Protein AF-A0A8D6PRA8-F1 (afdb_monomer_lite)

Organism: NCBI:txid2546128

Structure (mmCIF, N/CA/C/O backbone):
data_AF-A0A8D6PRA8-F1
#
_entry.id   AF-A0A8D6PRA8-F1
#
loop_
_atom_site.group_PDB
_atom_site.id
_atom_site.type_symbol
_atom_site.label_atom_id
_atom_site.label_alt_id
_atom_site.label_comp_id
_atom_site.label_asym_id
_atom_site.label_entity_id
_atom_site.label_seq_id
_atom_site.pdbx_PDB_ins_code
_atom_site.Cartn_x
_atom_site.Cartn_y
_atom_site.Cartn_z
_atom_site.occupancy
_atom_site.B_iso_or_equiv
_atom_site.auth_seq_id
_atom_site.auth_comp_id
_atom_site.auth_asym_id
_atom_site.auth_atom_id
_atom_site.pdbx_PDB_model_num
ATOM 1 N N . MET A 1 1 ? 15.003 10.416 -3.826 1.00 54.59 1 MET A N 1
ATOM 2 C CA . MET A 1 1 ? 14.290 10.281 -5.114 1.00 54.59 1 MET A CA 1
ATOM 3 C C . MET A 1 1 ? 14.949 9.150 -5.876 1.00 54.59 1 MET A C 1
ATOM 5 O O . MET A 1 1 ? 16.167 9.176 -5.991 1.00 54.59 1 MET A O 1
ATOM 9 N N . ASP A 1 2 ? 14.176 8.151 -6.296 1.00 79.06 2 ASP A N 1
ATOM 10 C CA . ASP A 1 2 ? 14.677 6.959 -6.990 1.00 79.06 2 ASP A CA 1
ATOM 11 C C . ASP A 1 2 ? 15.385 7.351 -8.303 1.00 79.06 2 ASP A C 1
ATOM 13 O O . ASP A 1 2 ? 14.903 8.227 -9.030 1.00 79.06 2 ASP A O 1
ATOM 17 N N . ASN A 1 3 ? 16.529 6.728 -8.605 1.00 80.38 3 ASN A N 1
ATOM 18 C CA . ASN A 1 3 ? 17.285 6.967 -9.839 1.00 80.38 3 ASN A CA 1
ATOM 19 C C . ASN A 1 3 ? 16.416 6.715 -11.079 1.00 80.38 3 ASN A C 1
ATOM 21 O O . ASN A 1 3 ? 16.513 7.460 -12.052 1.00 80.38 3 ASN A O 1
ATOM 25 N N . VAL A 1 4 ? 15.499 5.743 -11.015 1.00 85.50 4 VAL A N 1
ATOM 26 C CA . VAL A 1 4 ? 14.560 5.452 -12.108 1.00 85.50 4 VAL A CA 1
ATOM 27 C C . VAL A 1 4 ? 13.610 6.629 -12.349 1.00 85.50 4 VAL A C 1
ATOM 29 O O . VAL A 1 4 ? 13.471 7.078 -13.482 1.00 85.50 4 VAL A O 1
ATOM 32 N N . GLU A 1 5 ? 13.015 7.207 -11.300 1.00 90.75 5 GLU A N 1
ATOM 33 C CA . GLU A 1 5 ? 12.112 8.362 -11.442 1.00 90.75 5 GLU A CA 1
ATOM 34 C C . GLU A 1 5 ? 12.830 9.584 -12.042 1.00 90.75 5 GLU A C 1
ATOM 36 O O . GLU A 1 5 ? 12.240 10.342 -12.815 1.00 90.75 5 GLU A O 1
ATOM 41 N N . ARG A 1 6 ? 14.112 9.786 -11.704 1.00 91.00 6 ARG A N 1
ATOM 42 C CA . ARG A 1 6 ? 14.928 10.872 -12.276 1.00 91.00 6 ARG A CA 1
ATOM 43 C C . ARG A 1 6 ? 15.180 10.649 -13.766 1.00 91.00 6 ARG A C 1
ATOM 45 O O . ARG A 1 6 ? 14.956 11.571 -14.550 1.00 91.00 6 ARG A O 1
ATOM 52 N N . ILE A 1 7 ? 15.570 9.433 -14.154 1.00 93.38 7 ILE A N 1
ATOM 53 C CA . ILE A 1 7 ? 15.790 9.059 -15.559 1.00 93.38 7 ILE A CA 1
ATOM 54 C C . ILE A 1 7 ? 14.506 9.238 -16.373 1.00 93.38 7 ILE A C 1
ATOM 56 O O . ILE A 1 7 ? 14.536 9.883 -17.418 1.00 93.38 7 ILE A O 1
ATOM 60 N N . VAL A 1 8 ? 13.365 8.755 -15.872 1.00 93.81 8 VAL A N 1
ATOM 61 C CA . VAL A 1 8 ? 12.068 8.896 -16.552 1.00 93.81 8 VAL A CA 1
ATOM 62 C C . VAL A 1 8 ? 11.735 10.363 -16.815 1.00 93.81 8 VAL A C 1
ATOM 64 O O . VAL A 1 8 ? 11.366 10.718 -17.932 1.00 93.81 8 VAL A O 1
ATOM 67 N N . LYS A 1 9 ? 11.917 11.249 -15.827 1.00 92.19 9 LYS A N 1
ATOM 68 C CA . LYS A 1 9 ? 11.669 12.688 -16.021 1.00 92.19 9 LYS A CA 1
ATOM 69 C C . LYS A 1 9 ? 12.563 13.294 -17.101 1.00 92.19 9 LYS A C 1
ATOM 71 O O . LYS A 1 9 ? 12.081 14.120 -17.871 1.00 92.19 9 LYS A O 1
ATOM 76 N N . LEU A 1 10 ? 13.834 12.901 -17.162 1.00 92.75 10 LEU A N 1
ATOM 77 C CA . LEU A 1 10 ? 14.764 13.384 -18.184 1.00 92.75 10 LEU A CA 1
ATOM 78 C C . LEU A 1 10 ? 14.407 12.847 -19.577 1.00 92.75 10 LEU A C 1
ATOM 80 O O . LEU A 1 10 ? 14.357 13.628 -20.523 1.00 92.75 10 LEU A O 1
ATOM 84 N N . LEU A 1 11 ? 14.054 11.566 -19.697 1.00 92.62 11 LEU A N 1
ATOM 85 C CA . LEU A 1 11 ? 13.590 10.967 -20.955 1.00 92.62 11 LEU A CA 1
ATOM 86 C C . LEU A 1 11 ? 12.312 11.619 -21.481 1.00 92.62 11 LEU A C 1
ATOM 88 O O . LEU A 1 11 ? 12.194 11.914 -22.666 1.00 92.62 11 LEU A O 1
ATOM 92 N N . LEU A 1 12 ? 11.365 11.930 -20.596 1.00 92.00 12 LEU A N 1
ATOM 93 C CA . LEU A 1 12 ? 10.150 12.653 -20.971 1.00 92.00 12 LEU A CA 1
ATOM 94 C C . LEU A 1 12 ? 10.425 14.103 -21.409 1.00 92.00 12 LEU A C 1
ATOM 96 O O . LEU A 1 12 ? 9.573 14.716 -22.058 1.00 92.00 12 LEU A O 1
ATOM 100 N N . MET A 1 13 ? 11.593 14.665 -21.094 1.00 88.62 13 MET A N 1
ATOM 101 C CA . MET A 1 13 ? 12.044 15.958 -21.619 1.00 88.62 13 MET A CA 1
ATOM 102 C C . MET A 1 13 ? 12.810 15.817 -22.937 1.00 88.62 13 MET A C 1
ATOM 104 O O . MET A 1 13 ? 12.840 16.776 -23.710 1.00 88.62 13 MET A O 1
ATOM 108 N N . ASP A 1 14 ? 13.371 14.643 -23.230 1.00 86.38 14 ASP A N 1
ATOM 109 C CA . ASP A 1 14 ? 14.067 14.402 -24.487 1.00 86.38 14 ASP A CA 1
ATOM 110 C C . ASP A 1 14 ? 13.084 14.424 -25.668 1.00 86.38 14 ASP A C 1
ATOM 112 O O . ASP A 1 14 ? 11.958 13.915 -25.599 1.00 86.38 14 ASP A O 1
ATOM 116 N N . LYS A 1 15 ? 13.484 15.104 -26.743 1.00 81.19 15 LYS A N 1
ATOM 117 C CA . LYS A 1 15 ? 12.696 15.223 -27.977 1.00 81.19 15 LYS A CA 1
ATOM 118 C C . LYS A 1 15 ? 12.890 14.004 -28.871 1.00 81.19 15 LYS A C 1
ATOM 120 O O . LYS A 1 15 ? 11.964 13.644 -29.584 1.00 81.19 15 LYS A O 1
ATOM 125 N N . ASP A 1 16 ? 14.055 13.369 -28.772 1.00 84.69 16 ASP A N 1
ATOM 126 C CA . ASP A 1 16 ? 14.486 12.274 -29.643 1.00 84.69 16 ASP A CA 1
ATOM 127 C C . ASP A 1 16 ? 14.141 10.893 -29.059 1.00 84.69 16 ASP A C 1
ATOM 129 O O . ASP A 1 16 ? 14.676 9.874 -29.498 1.00 84.69 16 ASP A O 1
ATOM 133 N N . PHE A 1 17 ? 13.288 10.866 -28.030 1.00 90.81 17 PHE A N 1
ATOM 134 C CA . PHE A 1 17 ? 12.837 9.654 -27.363 1.00 90.81 17 PHE A CA 1
ATOM 135 C C . PHE A 1 17 ? 11.511 9.171 -27.962 1.00 90.81 17 PHE A C 1
ATOM 137 O O . PHE A 1 17 ? 10.491 9.858 -27.871 1.00 90.81 17 PHE A O 1
ATOM 144 N N . ASN A 1 18 ? 11.530 7.978 -28.559 1.00 88.25 18 ASN A N 1
ATOM 145 C CA . ASN A 1 18 ? 10.413 7.457 -29.350 1.00 88.25 18 ASN A CA 1
ATOM 146 C C . ASN A 1 18 ? 9.261 6.907 -28.489 1.00 88.25 18 ASN A C 1
ATOM 148 O O . ASN A 1 18 ? 8.099 7.150 -28.801 1.00 88.25 18 ASN A O 1
ATOM 152 N N . ASP A 1 19 ? 9.552 6.248 -27.363 1.00 92.25 19 ASP A N 1
ATOM 153 C CA . ASP A 1 19 ? 8.537 5.607 -26.501 1.00 92.25 19 ASP A CA 1
ATOM 154 C C . ASP A 1 19 ? 7.910 6.574 -25.476 1.00 92.25 19 ASP A C 1
ATOM 156 O O . ASP A 1 19 ? 7.468 6.193 -24.387 1.00 92.25 19 ASP A O 1
ATOM 160 N N . LYS A 1 20 ? 7.872 7.866 -25.812 1.00 92.75 20 LYS A N 1
ATOM 161 C CA . LYS A 1 20 ? 7.522 8.958 -24.897 1.00 92.75 20 LYS A CA 1
ATOM 162 C C . LYS A 1 20 ? 6.098 8.891 -24.362 1.00 92.75 20 LYS A C 1
ATOM 164 O O . LYS A 1 20 ? 5.885 9.174 -23.184 1.00 92.75 20 LYS A O 1
ATOM 169 N N . GLU A 1 21 ? 5.130 8.547 -25.207 1.00 93.12 21 GLU A N 1
ATOM 170 C CA . GLU A 1 21 ? 3.725 8.423 -24.796 1.00 93.12 21 GLU A CA 1
ATOM 171 C C . GLU A 1 21 ? 3.535 7.236 -23.855 1.00 93.12 21 GLU A C 1
ATOM 173 O O . GLU A 1 21 ? 3.048 7.411 -22.740 1.00 93.12 21 GLU A O 1
ATOM 178 N N . LYS A 1 22 ? 4.049 6.063 -24.241 1.00 95.88 22 LYS A N 1
ATOM 179 C CA . LYS A 1 22 ? 3.999 4.857 -23.413 1.00 95.88 22 LYS A CA 1
ATOM 180 C C . LYS A 1 22 ? 4.661 5.073 -22.050 1.00 95.88 22 LYS A C 1
ATOM 182 O O . LYS A 1 22 ? 4.074 4.750 -21.021 1.00 95.88 22 LYS A O 1
ATOM 187 N N . LEU A 1 23 ? 5.862 5.657 -22.026 1.00 96.25 23 LEU A N 1
ATOM 188 C CA . LEU A 1 23 ? 6.566 5.948 -20.777 1.00 96.25 23 LEU A CA 1
ATOM 189 C C . LEU A 1 23 ? 5.797 6.951 -19.909 1.00 96.25 23 LEU A C 1
ATOM 191 O O . LEU A 1 23 ? 5.782 6.825 -18.686 1.00 96.25 23 LEU A O 1
ATOM 195 N N . ARG A 1 24 ? 5.156 7.950 -20.526 1.00 95.88 24 ARG A N 1
ATOM 196 C CA . ARG A 1 24 ? 4.350 8.945 -19.811 1.00 95.88 24 ARG A CA 1
ATOM 197 C C . ARG A 1 24 ? 3.149 8.299 -19.134 1.00 95.88 24 ARG A C 1
ATOM 199 O O . ARG A 1 24 ? 2.879 8.634 -17.983 1.00 95.88 24 ARG A O 1
ATOM 206 N N . ASP A 1 25 ? 2.437 7.423 -19.830 1.00 97.25 25 ASP A N 1
ATOM 207 C CA . ASP A 1 25 ? 1.240 6.783 -19.288 1.00 97.25 25 ASP A CA 1
ATOM 208 C C . ASP A 1 25 ? 1.594 5.809 -18.163 1.00 97.25 25 ASP A C 1
ATOM 210 O O . ASP A 1 25 ? 1.024 5.915 -17.076 1.00 97.25 25 ASP A O 1
ATOM 214 N N . LEU A 1 26 ? 2.636 4.991 -18.347 1.00 97.81 26 LEU A N 1
ATOM 215 C CA . LEU A 1 26 ? 3.173 4.139 -17.281 1.00 97.81 26 LEU A CA 1
ATOM 216 C C . LEU A 1 26 ? 3.634 4.953 -16.067 1.00 97.81 26 LEU A C 1
ATOM 218 O O . LEU A 1 26 ? 3.360 4.584 -14.930 1.00 97.81 26 LEU A O 1
ATOM 222 N N . TYR A 1 27 ? 4.314 6.084 -16.281 1.00 96.25 27 TYR A N 1
ATOM 223 C CA . TYR A 1 27 ? 4.779 6.918 -15.173 1.00 96.25 27 TYR A CA 1
ATOM 224 C C . TYR A 1 27 ? 3.626 7.589 -14.418 1.00 96.25 27 TYR A C 1
ATOM 226 O O . TYR A 1 27 ? 3.669 7.679 -13.192 1.00 96.25 27 TYR A O 1
ATOM 234 N N . LYS A 1 28 ? 2.575 8.032 -15.118 1.00 96.75 28 LYS A N 1
ATOM 235 C CA . LYS A 1 28 ? 1.357 8.539 -14.468 1.00 96.75 28 LYS A CA 1
ATOM 236 C C . LYS A 1 28 ? 0.694 7.460 -13.622 1.00 96.75 28 LYS A C 1
ATOM 238 O O . LYS A 1 28 ? 0.295 7.745 -12.497 1.00 96.75 28 LYS A O 1
ATOM 243 N N . GLU A 1 29 ? 0.583 6.246 -14.154 1.00 97.69 29 GLU A N 1
ATOM 244 C CA . GLU A 1 29 ? -0.008 5.126 -13.427 1.00 97.69 29 GLU A CA 1
ATOM 245 C C . GLU A 1 29 ? 0.832 4.745 -12.205 1.00 97.69 29 GLU A C 1
ATOM 247 O O . GLU A 1 29 ? 0.285 4.590 -11.119 1.00 97.69 29 GLU A O 1
ATOM 252 N N . TYR A 1 30 ? 2.160 4.715 -12.346 1.00 96.88 30 TYR A N 1
ATOM 253 C CA . TYR A 1 30 ? 3.093 4.498 -11.241 1.00 96.88 30 TYR A CA 1
ATOM 254 C C . TYR A 1 30 ? 2.890 5.508 -10.103 1.00 96.88 30 TYR A C 1
ATOM 256 O O . TYR A 1 30 ? 2.779 5.111 -8.946 1.00 96.88 30 TYR A O 1
ATOM 264 N N . ILE A 1 31 ? 2.823 6.809 -10.419 1.00 95.69 31 ILE A N 1
ATOM 265 C CA . ILE A 1 31 ? 2.607 7.850 -9.403 1.00 95.69 31 ILE A CA 1
ATOM 266 C C . ILE A 1 31 ? 1.234 7.689 -8.753 1.00 95.69 31 ILE A C 1
ATOM 268 O O . ILE A 1 31 ? 1.154 7.668 -7.531 1.00 95.69 31 ILE A O 1
ATOM 272 N N . LYS A 1 32 ? 0.178 7.485 -9.549 1.00 97.69 32 LYS A N 1
ATOM 273 C CA . LYS A 1 32 ? -1.176 7.279 -9.024 1.00 97.69 32 LYS A CA 1
ATOM 274 C C . LYS A 1 32 ? -1.232 6.101 -8.047 1.00 97.69 32 LYS A C 1
ATOM 276 O O . LYS A 1 32 ? -1.754 6.254 -6.952 1.00 97.69 32 LYS A O 1
ATOM 281 N N . THR A 1 33 ? -0.691 4.944 -8.430 1.00 97.44 33 THR A N 1
ATOM 282 C CA . THR A 1 33 ? -0.698 3.745 -7.580 1.00 97.44 33 THR A CA 1
ATOM 283 C C . THR A 1 33 ? 0.134 3.944 -6.313 1.00 97.44 33 THR A C 1
ATOM 285 O O . THR A 1 33 ? -0.274 3.505 -5.245 1.00 97.44 33 THR A O 1
ATOM 288 N N . LYS A 1 34 ? 1.269 4.647 -6.394 1.00 96.75 34 LYS A N 1
ATOM 289 C CA . LYS A 1 34 ? 2.086 4.985 -5.220 1.00 96.75 34 LYS A CA 1
ATOM 290 C C . LYS A 1 34 ? 1.351 5.910 -4.244 1.00 96.75 34 LYS A C 1
ATOM 292 O O . LYS A 1 34 ? 1.428 5.697 -3.037 1.00 96.75 34 LYS A O 1
ATOM 297 N N . ASP A 1 35 ? 0.651 6.917 -4.763 1.00 97.38 35 ASP A N 1
ATOM 298 C CA . ASP A 1 35 ? -0.134 7.849 -3.949 1.00 97.38 35 ASP A CA 1
ATOM 299 C C . ASP A 1 35 ? -1.308 7.129 -3.262 1.00 97.38 35 ASP A C 1
ATOM 301 O O . ASP A 1 35 ? -1.591 7.381 -2.094 1.00 97.38 35 ASP A O 1
ATOM 305 N N . GLU A 1 36 ? -1.953 6.195 -3.964 1.00 98.12 36 GLU A N 1
ATOM 306 C CA . GLU A 1 36 ? -3.043 5.366 -3.438 1.00 98.12 36 GLU A CA 1
ATOM 307 C C . GLU A 1 36 ? -2.574 4.438 -2.307 1.00 98.12 36 GLU A C 1
ATOM 309 O O . GLU A 1 36 ? -3.197 4.414 -1.248 1.00 98.12 36 GLU A O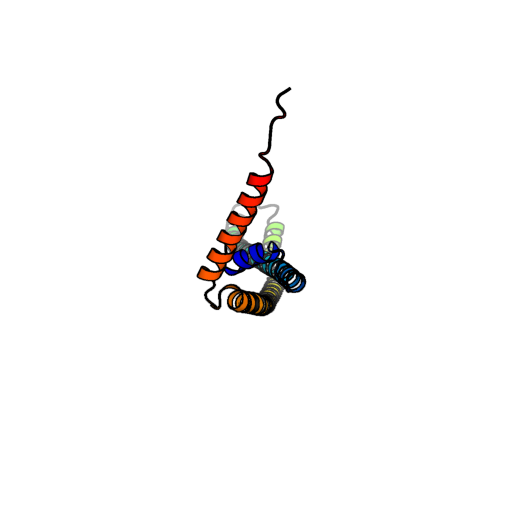 1
ATOM 314 N N . ILE A 1 37 ? -1.427 3.766 -2.471 1.00 98.25 37 ILE A N 1
ATOM 315 C CA . ILE A 1 37 ? -0.801 2.973 -1.398 1.00 98.25 37 ILE A CA 1
ATOM 316 C C . ILE A 1 37 ? -0.532 3.850 -0.173 1.00 98.25 37 ILE A C 1
ATOM 318 O O . ILE A 1 37 ? -0.951 3.506 0.927 1.00 98.25 37 ILE A O 1
ATOM 322 N N . SER A 1 38 ? 0.109 5.008 -0.363 1.00 97.81 38 SER A N 1
ATOM 323 C CA . SER A 1 38 ? 0.432 5.908 0.750 1.00 97.81 38 SER A CA 1
ATOM 324 C C . SER A 1 38 ? -0.821 6.405 1.474 1.00 97.81 38 SER A C 1
ATOM 326 O O . SER A 1 38 ? -0.815 6.546 2.695 1.00 97.81 38 SER A O 1
ATOM 328 N N . TYR A 1 39 ? -1.906 6.664 0.742 1.00 98.12 39 TYR A N 1
ATOM 329 C CA . TYR A 1 39 ? -3.184 7.038 1.337 1.00 98.12 39 TYR A CA 1
ATOM 330 C C . TYR A 1 39 ? -3.754 5.922 2.226 1.00 98.12 39 TYR A C 1
ATOM 332 O O . TYR A 1 39 ? -4.165 6.197 3.353 1.00 98.12 39 TYR A O 1
ATOM 340 N N . LEU A 1 40 ? -3.738 4.673 1.752 1.00 98.06 40 LEU A N 1
ATOM 341 C CA . LEU A 1 40 ? -4.215 3.518 2.517 1.00 98.06 40 LEU A CA 1
ATOM 342 C C . LEU A 1 40 ? -3.330 3.214 3.738 1.00 98.06 40 LEU A C 1
ATOM 344 O O . LEU A 1 40 ? -3.854 2.896 4.803 1.00 98.06 40 LEU A O 1
ATOM 348 N N . GLU A 1 41 ? -2.009 3.365 3.622 1.00 97.75 41 GLU A N 1
ATOM 349 C CA . GLU A 1 41 ? -1.075 3.225 4.750 1.00 97.75 41 GLU A CA 1
ATOM 350 C C . GLU A 1 41 ? -1.363 4.248 5.859 1.00 97.75 41 GLU A C 1
ATOM 352 O O . GLU A 1 41 ? -1.403 3.882 7.032 1.00 97.75 41 GLU A O 1
ATOM 357 N N . ASN A 1 42 ? -1.648 5.505 5.497 1.00 97.69 42 ASN A N 1
ATOM 358 C CA . ASN A 1 42 ? -2.037 6.528 6.474 1.00 97.69 42 ASN A CA 1
ATOM 359 C C . ASN A 1 42 ? -3.351 6.164 7.183 1.00 97.69 42 ASN A C 1
ATOM 361 O O . ASN A 1 42 ? -3.477 6.349 8.390 1.00 97.69 42 ASN A O 1
ATOM 365 N N . ILE A 1 43 ? -4.326 5.609 6.452 1.00 96.31 43 ILE A N 1
ATOM 366 C CA . ILE A 1 43 ? -5.567 5.119 7.065 1.00 96.31 43 ILE A CA 1
ATOM 367 C C . ILE A 1 43 ? -5.254 4.009 8.075 1.00 96.31 43 ILE A C 1
ATOM 369 O O . ILE A 1 43 ? -5.803 4.018 9.172 1.00 96.31 43 ILE A O 1
ATOM 373 N N . LEU A 1 44 ? -4.366 3.064 7.751 1.00 96.38 44 LEU A N 1
ATOM 374 C CA . LEU A 1 44 ? -3.986 2.007 8.692 1.00 96.38 44 LEU A CA 1
ATOM 375 C C . LEU A 1 44 ? -3.344 2.559 9.976 1.00 96.38 44 LEU A C 1
ATOM 377 O O . LEU A 1 44 ? -3.644 2.053 11.057 1.00 96.38 44 LEU A O 1
ATOM 381 N N . GLU A 1 45 ? -2.529 3.611 9.884 1.00 95.38 45 GLU A N 1
ATOM 382 C CA . GLU A 1 45 ? -1.966 4.296 11.059 1.00 95.38 45 GLU A CA 1
ATOM 383 C C . GLU A 1 45 ? -3.068 4.916 11.945 1.00 95.38 45 GLU A C 1
ATOM 385 O O . GLU A 1 45 ? -3.054 4.778 13.177 1.00 95.38 45 GLU A O 1
ATOM 390 N N . ASP A 1 46 ? -4.085 5.524 11.325 1.00 94.38 46 ASP A N 1
ATOM 391 C CA . ASP A 1 46 ? -5.263 6.034 12.034 1.00 94.38 46 ASP A CA 1
ATOM 392 C C . ASP A 1 46 ? -6.047 4.897 12.722 1.00 94.38 46 ASP A C 1
ATOM 394 O O . ASP A 1 46 ? -6.497 5.051 13.864 1.00 94.38 46 ASP A O 1
ATOM 398 N N . PHE A 1 47 ? -6.174 3.731 12.075 1.00 93.75 47 PHE A N 1
ATOM 399 C CA . PHE A 1 47 ? -6.798 2.537 12.662 1.00 93.75 47 PHE A CA 1
ATOM 400 C C . PHE A 1 47 ? -6.041 2.034 13.898 1.00 93.75 47 PHE A C 1
ATOM 402 O O . PHE A 1 47 ? -6.668 1.707 14.906 1.00 93.75 47 PHE A O 1
ATOM 409 N N . GLU A 1 48 ? -4.708 1.995 13.861 1.00 90.75 48 GLU A N 1
ATOM 410 C CA . GLU A 1 48 ? -3.888 1.575 15.008 1.00 90.75 48 GLU A CA 1
ATOM 411 C C . GLU A 1 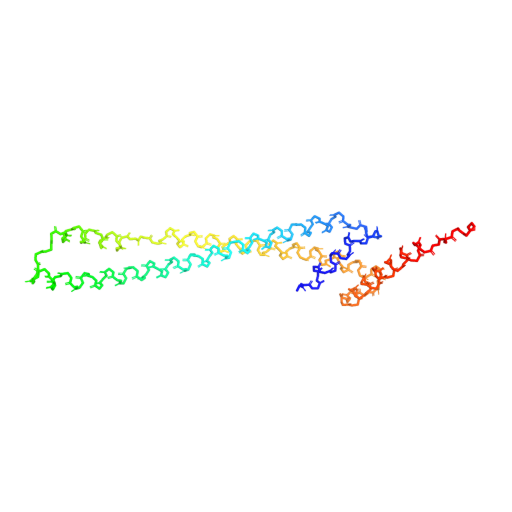48 ? -4.033 2.531 16.196 1.00 90.75 48 GLU A C 1
ATOM 413 O O . GLU A 1 48 ? -4.147 2.112 17.358 1.00 90.75 48 GLU A O 1
ATOM 418 N N . THR A 1 49 ? -4.102 3.830 15.903 1.00 94.50 49 THR A N 1
ATOM 419 C CA . THR A 1 49 ? -4.378 4.857 16.908 1.00 94.50 49 THR A CA 1
ATOM 420 C C . THR A 1 49 ? -5.772 4.676 17.511 1.00 94.50 49 THR A C 1
ATOM 422 O O . THR A 1 49 ? -5.943 4.752 18.734 1.00 94.50 49 THR A O 1
ATOM 425 N N . LEU A 1 50 ? -6.780 4.403 16.679 1.00 92.88 50 LEU A N 1
ATOM 426 C CA . LEU A 1 50 ? -8.148 4.155 17.127 1.00 92.88 50 LEU A CA 1
ATOM 427 C C . LEU A 1 50 ? -8.244 2.908 18.017 1.00 92.88 50 LEU A C 1
ATOM 429 O O . LEU A 1 50 ? -8.831 2.992 19.096 1.00 92.88 50 LEU A O 1
ATOM 433 N N . ASP A 1 51 ? -7.642 1.787 17.615 1.00 90.81 51 ASP A N 1
ATOM 434 C CA . ASP A 1 51 ? -7.646 0.545 18.399 1.00 90.81 51 ASP A CA 1
ATOM 435 C C . ASP A 1 51 ? -6.994 0.749 19.776 1.00 90.81 51 ASP A C 1
ATOM 437 O O . ASP A 1 51 ? -7.564 0.406 20.818 1.00 90.81 51 ASP A O 1
ATOM 441 N N . THR A 1 52 ? -5.846 1.430 19.804 1.00 92.44 52 THR A N 1
ATOM 442 C CA . THR A 1 52 ? -5.162 1.804 21.049 1.00 92.44 52 THR A CA 1
ATOM 443 C C . THR A 1 52 ? -6.077 2.619 21.968 1.00 92.44 52 THR A C 1
ATOM 445 O O . THR A 1 52 ? -6.182 2.343 23.168 1.00 92.44 52 THR A O 1
ATOM 448 N N . ASN A 1 53 ? -6.786 3.603 21.414 1.00 94.69 53 ASN A N 1
ATOM 449 C CA . ASN A 1 53 ? -7.699 4.447 22.178 1.00 94.69 53 ASN A CA 1
ATOM 450 C C . ASN A 1 53 ? -8.913 3.671 22.704 1.00 94.69 53 ASN A C 1
ATOM 452 O O . ASN A 1 53 ? -9.277 3.842 23.868 1.00 94.69 53 ASN A O 1
ATOM 456 N N . ILE A 1 54 ? -9.507 2.780 21.906 1.00 93.06 54 ILE A N 1
ATOM 457 C CA . ILE A 1 54 ? -10.613 1.917 22.347 1.00 93.06 54 ILE A CA 1
ATOM 458 C C . ILE A 1 54 ? -10.162 1.032 23.514 1.00 93.06 54 ILE A C 1
ATOM 460 O O . ILE A 1 54 ? -10.855 0.944 24.533 1.00 93.06 54 ILE A O 1
ATOM 464 N N . ASN A 1 55 ? -8.973 0.435 23.416 1.00 90.88 55 ASN A N 1
ATOM 465 C CA . ASN A 1 55 ? -8.402 -0.389 24.479 1.00 90.88 55 ASN A CA 1
ATOM 466 C C . ASN A 1 55 ? -8.166 0.411 25.770 1.00 90.88 55 ASN A C 1
ATOM 468 O O . ASN A 1 55 ? -8.478 -0.062 26.869 1.00 90.88 55 ASN A O 1
ATOM 472 N N . HIS A 1 56 ? -7.685 1.652 25.661 1.00 94.12 56 HIS A N 1
ATOM 473 C CA . HIS A 1 56 ? -7.569 2.551 26.810 1.00 94.12 56 HIS A CA 1
ATOM 474 C C . HIS A 1 56 ? -8.926 2.888 27.435 1.00 94.12 56 HIS A C 1
ATOM 476 O O . HIS A 1 56 ? -9.061 2.808 28.657 1.00 94.12 56 HIS A O 1
ATOM 482 N N . ILE A 1 57 ? -9.943 3.208 26.630 1.00 94.31 57 ILE A N 1
ATOM 483 C CA . ILE A 1 57 ? -11.297 3.511 27.119 1.00 94.31 57 ILE A CA 1
ATOM 484 C C . ILE A 1 57 ? -11.874 2.304 27.871 1.00 94.31 57 ILE A C 1
ATOM 486 O O . ILE A 1 57 ? -12.355 2.468 28.995 1.00 94.31 57 ILE A O 1
ATOM 490 N N . LYS A 1 58 ? -11.750 1.086 27.327 1.00 92.69 58 LYS A N 1
ATOM 491 C CA . LYS A 1 58 ? -12.173 -0.147 28.014 1.00 92.69 58 LYS A CA 1
ATOM 492 C C . LYS A 1 58 ? -11.451 -0.335 29.349 1.00 92.69 58 LYS A C 1
ATOM 494 O O . LYS A 1 58 ? -12.084 -0.581 30.374 1.00 92.69 58 LYS A O 1
ATOM 499 N N . ARG A 1 59 ? -10.132 -0.130 29.384 1.00 93.00 59 ARG A N 1
ATOM 500 C CA . ARG A 1 59 ? -9.351 -0.210 30.629 1.00 93.00 59 ARG A CA 1
ATOM 501 C C . ARG A 1 59 ? -9.790 0.827 31.665 1.00 93.00 59 ARG A C 1
ATOM 503 O O . ARG A 1 59 ? -9.873 0.509 32.851 1.00 93.00 59 ARG A O 1
ATOM 510 N N . TYR A 1 60 ? -10.055 2.065 31.251 1.00 92.56 60 TYR A N 1
ATOM 511 C CA . TYR A 1 60 ? -10.542 3.100 32.162 1.00 92.56 60 TYR A CA 1
ATOM 512 C C . TYR A 1 60 ? -11.959 2.805 32.657 1.00 92.56 60 TYR A C 1
ATOM 514 O O . TYR A 1 60 ? -12.230 3.030 33.838 1.00 92.56 60 TYR A O 1
ATOM 522 N N . SER A 1 61 ? -12.822 2.236 31.809 1.00 93.69 61 SER A N 1
ATOM 523 C CA . SER A 1 61 ? -14.154 1.765 32.203 1.00 93.69 61 SER A CA 1
ATOM 524 C C . SER A 1 61 ? -14.068 0.774 33.368 1.00 93.69 61 SER A C 1
ATOM 526 O O . SER A 1 61 ? -14.703 0.980 34.403 1.00 93.69 61 SER A O 1
ATOM 528 N N . GLU A 1 62 ? -13.186 -0.224 33.274 1.00 91.06 62 GLU A N 1
ATOM 529 C CA . GLU A 1 62 ? -12.952 -1.196 34.352 1.00 91.06 62 GLU A CA 1
ATOM 530 C C . GLU A 1 62 ? -12.504 -0.542 35.667 1.00 91.06 62 GLU A C 1
ATOM 532 O O . GLU A 1 62 ? -12.995 -0.871 36.754 1.00 91.06 62 GLU A O 1
ATOM 537 N N . ILE A 1 63 ? -11.609 0.448 35.591 1.00 92.19 63 ILE A N 1
ATOM 538 C CA . ILE A 1 63 ? -11.162 1.191 36.775 1.00 92.19 63 ILE A CA 1
ATOM 539 C C . ILE A 1 63 ? -12.344 1.928 37.416 1.00 92.19 63 ILE A C 1
ATOM 541 O O . ILE A 1 63 ? -12.531 1.825 38.631 1.00 92.19 63 ILE A O 1
ATOM 545 N N . VAL A 1 64 ? -13.170 2.624 36.629 1.00 88.56 64 VAL A N 1
ATOM 546 C CA . VAL A 1 64 ? -14.349 3.345 37.138 1.00 88.56 64 VAL A CA 1
ATOM 547 C C . VAL A 1 64 ? -15.349 2.379 37.776 1.00 88.56 64 VAL A C 1
ATOM 549 O O . VAL A 1 64 ? -15.812 2.641 38.890 1.00 88.56 64 VAL A O 1
ATOM 552 N N . LYS A 1 65 ? -15.621 1.225 37.152 1.00 88.88 65 LYS A N 1
ATOM 553 C CA . LYS A 1 65 ? -16.471 0.177 37.744 1.00 88.88 65 LYS A CA 1
ATOM 554 C C . LYS A 1 65 ? -15.955 -0.301 39.093 1.00 88.88 65 LYS A C 1
ATOM 556 O O . LYS A 1 65 ? -16.748 -0.507 40.005 1.00 88.88 65 LYS A O 1
ATOM 561 N N . SER A 1 66 ? -14.639 -0.430 39.263 1.00 89.50 66 SER A N 1
ATOM 562 C CA . SER A 1 66 ? -14.050 -0.843 40.544 1.00 89.50 66 SER A CA 1
ATOM 563 C C . SER A 1 66 ? -14.204 0.209 41.660 1.00 89.50 66 SER A C 1
ATOM 565 O O . SER A 1 66 ? -14.189 -0.124 42.852 1.00 89.50 66 SER A O 1
ATOM 567 N N . LEU A 1 67 ? -14.349 1.486 41.289 1.00 87.94 67 LEU A N 1
ATOM 568 C CA . LEU A 1 67 ? -14.472 2.617 42.211 1.00 87.94 67 LEU A CA 1
ATOM 569 C C . LEU A 1 67 ? -15.929 2.935 42.560 1.00 87.94 67 LEU A C 1
ATOM 571 O O . LEU A 1 67 ? -16.206 3.307 43.702 1.00 87.94 67 LEU A O 1
ATOM 575 N N . LEU A 1 68 ? -16.858 2.755 41.620 1.00 85.06 68 LEU A N 1
ATOM 576 C CA . LEU A 1 68 ? -18.284 3.062 41.785 1.00 85.06 68 LEU A CA 1
ATOM 577 C C . LEU A 1 68 ? -18.904 2.468 43.067 1.00 85.06 68 LEU A C 1
ATOM 579 O O . LEU A 1 68 ? -19.491 3.238 43.828 1.00 85.06 68 LEU A O 1
ATOM 583 N N . PRO A 1 69 ? -18.725 1.170 43.397 1.00 82.69 69 PRO A N 1
ATOM 584 C CA . PRO A 1 69 ? -19.263 0.578 44.626 1.00 82.69 69 PRO A CA 1
ATOM 585 C C . PRO A 1 69 ? -18.630 1.120 45.909 1.00 82.69 69 PRO A C 1
ATOM 587 O O . PRO A 1 69 ? -19.210 1.010 46.988 1.00 82.69 69 PRO A O 1
ATOM 590 N N . LYS A 1 70 ? -17.400 1.645 45.829 1.00 85.31 70 LYS A N 1
ATOM 591 C CA . LYS A 1 70 ? -16.742 2.286 46.974 1.00 85.31 70 LYS A CA 1
ATOM 592 C C . LYS A 1 70 ? -17.349 3.662 47.194 1.00 85.31 70 LYS A C 1
ATOM 594 O O . LYS A 1 70 ? -17.685 3.988 48.322 1.00 85.31 70 LYS A O 1
ATOM 599 N N . LEU A 1 71 ? -17.538 4.431 46.124 1.00 79.50 71 LEU A N 1
ATOM 600 C CA . LEU A 1 71 ? -18.125 5.767 46.186 1.00 79.50 71 LEU A CA 1
ATOM 601 C C . LEU A 1 71 ? -19.592 5.728 46.623 1.00 79.50 71 LEU A C 1
ATOM 603 O O . LEU A 1 71 ? -19.964 6.475 47.520 1.00 79.50 71 LEU A O 1
ATOM 607 N N . SER A 1 72 ? -20.393 4.794 46.104 1.00 75.12 72 SER A N 1
ATOM 608 C CA . SER A 1 72 ? -21.817 4.671 46.454 1.00 75.12 72 SER A CA 1
ATOM 609 C C . SER A 1 72 ? -22.075 4.391 47.941 1.00 75.12 72 SER A C 1
ATOM 611 O O . SER A 1 72 ? -23.173 4.641 48.431 1.00 75.12 72 SER A O 1
ATOM 613 N N . LYS A 1 73 ? -21.079 3.877 48.677 1.00 77.12 73 LYS A N 1
ATOM 614 C CA . LYS A 1 73 ? -21.156 3.681 50.136 1.00 77.12 73 LYS A CA 1
ATOM 615 C C . LYS A 1 73 ? -21.013 4.980 50.929 1.00 77.12 73 LYS A C 1
ATOM 617 O O . LYS A 1 73 ? -21.462 5.029 52.069 1.00 77.12 73 LYS A O 1
ATOM 622 N N . PHE A 1 74 ? -20.370 5.997 50.357 1.00 71.81 74 PHE A N 1
ATOM 623 C CA . PHE A 1 74 ? -20.036 7.248 51.044 1.00 71.81 74 PHE A CA 1
ATOM 624 C C . PHE A 1 74 ? -20.739 8.471 50.446 1.00 71.81 74 PHE A C 1
ATOM 626 O O . PHE A 1 74 ? -20.800 9.511 51.097 1.00 71.81 74 PHE A O 1
ATOM 633 N N . THR A 1 75 ? -21.282 8.364 49.231 1.00 66.75 75 THR A N 1
ATOM 634 C CA . THR A 1 75 ? -21.973 9.451 48.536 1.00 66.75 75 THR A CA 1
ATOM 635 C C . THR A 1 75 ? -23.218 8.940 47.812 1.00 66.75 75 THR A C 1
ATOM 637 O O . THR A 1 75 ? -23.201 7.900 47.155 1.00 66.75 75 THR A O 1
ATOM 640 N N . ASN A 1 76 ? -24.320 9.689 47.910 1.00 75.12 76 ASN A N 1
ATOM 641 C CA . ASN A 1 76 ? -25.496 9.446 47.080 1.00 75.12 76 ASN A CA 1
ATOM 642 C C . ASN A 1 76 ? -25.249 10.095 45.713 1.00 75.12 76 ASN A C 1
ATOM 644 O O . ASN A 1 76 ? -25.308 11.319 45.604 1.00 75.12 76 ASN A O 1
ATOM 648 N N . ILE A 1 77 ? -24.897 9.299 44.701 1.00 73.50 77 ILE A N 1
ATOM 649 C CA . ILE A 1 77 ? -24.586 9.787 43.351 1.00 73.50 77 ILE A CA 1
ATOM 650 C C . ILE A 1 77 ? -25.893 9.829 42.541 1.00 73.50 77 ILE A C 1
ATOM 652 O O . ILE A 1 77 ? -26.388 8.766 42.162 1.00 73.50 77 ILE A O 1
ATOM 656 N N . PRO A 1 78 ? -26.447 11.015 42.217 1.00 75.50 78 PRO A N 1
ATOM 657 C CA . PRO A 1 78 ? -27.759 11.127 41.565 1.00 75.50 78 PRO A CA 1
ATOM 658 C C . PRO A 1 78 ? -27.819 10.503 40.163 1.00 75.50 78 PRO A C 1
ATOM 660 O O . PRO A 1 78 ? -28.897 10.180 39.683 1.00 75.50 78 PRO A O 1
ATOM 663 N N . ILE A 1 79 ? -26.660 10.316 39.527 1.00 82.81 79 ILE A N 1
ATOM 664 C CA . ILE A 1 79 ? -26.498 9.805 38.156 1.00 82.81 79 ILE A CA 1
ATOM 665 C C . ILE A 1 79 ? -25.870 8.401 38.106 1.00 82.81 79 ILE A C 1
ATOM 667 O O . ILE A 1 79 ? -25.351 7.987 37.075 1.00 82.81 79 ILE A O 1
ATOM 671 N N . PHE A 1 80 ? -25.869 7.655 39.218 1.00 81.31 80 PHE A N 1
ATOM 672 C CA . PHE A 1 80 ? -25.173 6.363 39.323 1.00 81.31 80 PHE A CA 1
ATOM 673 C C . PHE A 1 80 ? -25.575 5.366 38.224 1.00 81.31 80 PHE A C 1
ATOM 675 O O . PHE A 1 80 ? -24.716 4.753 37.595 1.00 81.31 80 PHE A O 1
ATOM 682 N N . VAL A 1 81 ? -26.880 5.233 37.973 1.00 82.38 81 VAL A N 1
ATOM 683 C CA . VAL A 1 81 ? -27.425 4.316 36.959 1.00 82.38 81 VAL A CA 1
ATOM 684 C C . VAL A 1 81 ? -26.985 4.718 35.551 1.00 82.38 81 VAL A C 1
ATOM 686 O O . VAL A 1 81 ? -26.672 3.849 34.740 1.00 82.38 81 VAL A O 1
ATOM 689 N N . ASP A 1 82 ? -26.919 6.017 35.265 1.00 86.44 82 ASP A N 1
ATOM 690 C CA . ASP A 1 82 ? -26.491 6.514 33.956 1.00 86.44 82 ASP A CA 1
ATOM 691 C C . ASP A 1 82 ? -24.999 6.258 33.728 1.00 86.44 82 ASP A C 1
ATOM 693 O O . ASP A 1 82 ? -24.612 5.834 32.641 1.00 86.44 82 ASP A O 1
ATOM 697 N N . ILE A 1 83 ? -24.168 6.407 34.769 1.00 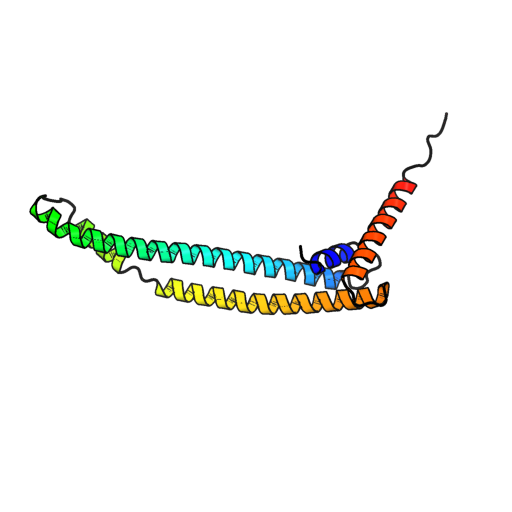86.19 83 ILE A N 1
ATOM 698 C CA . ILE A 1 83 ? -22.742 6.059 34.700 1.00 86.19 83 ILE A CA 1
ATOM 699 C C . ILE A 1 83 ? -22.570 4.561 34.405 1.00 86.19 83 ILE A C 1
ATOM 701 O O . ILE A 1 83 ? -21.775 4.203 33.542 1.00 86.19 83 ILE A O 1
ATOM 705 N N . VAL A 1 84 ? -23.318 3.676 35.076 1.00 85.88 84 VAL A N 1
ATOM 706 C CA . VAL A 1 84 ? -23.237 2.224 34.824 1.00 85.88 84 VAL A CA 1
ATOM 707 C C . VAL A 1 84 ? -23.601 1.891 33.376 1.00 85.88 84 VAL A C 1
ATOM 709 O O . VAL A 1 84 ? -22.841 1.191 32.713 1.00 85.88 84 VAL A O 1
ATOM 712 N N . LYS A 1 85 ? -24.690 2.463 32.847 1.00 88.75 85 LYS A N 1
ATOM 713 C CA . LYS A 1 85 ? -25.092 2.270 31.442 1.00 88.75 85 LYS A CA 1
ATOM 714 C C . LYS A 1 85 ? -24.025 2.745 30.450 1.00 88.75 85 LYS A C 1
ATOM 716 O O . LYS A 1 85 ? -23.788 2.091 29.435 1.00 88.75 85 LYS A O 1
ATOM 721 N N . MET A 1 86 ? -23.370 3.875 30.728 1.00 89.44 86 MET A N 1
ATOM 722 C CA . MET A 1 86 ? -22.260 4.363 29.900 1.00 89.44 86 MET A CA 1
ATOM 723 C C . MET A 1 86 ? -21.087 3.376 29.891 1.00 89.44 86 MET A C 1
ATOM 725 O O . MET A 1 86 ? -20.528 3.102 28.832 1.00 89.44 86 MET A O 1
ATOM 729 N N . LEU A 1 87 ? -20.736 2.804 31.045 1.00 90.75 87 LEU A N 1
ATOM 730 C CA . LEU A 1 87 ? -19.645 1.829 31.160 1.00 90.75 87 LEU A CA 1
ATOM 731 C C . LEU A 1 87 ? -19.973 0.507 30.455 1.00 90.75 87 LEU A C 1
ATOM 733 O O . LEU A 1 87 ? -19.117 -0.037 29.765 1.00 90.75 87 LEU A O 1
ATOM 737 N N . GLU A 1 88 ? -21.215 0.033 30.559 1.00 89.38 88 GLU A N 1
ATOM 738 C CA . GLU A 1 88 ? -21.700 -1.127 29.797 1.00 89.38 88 GLU A CA 1
ATOM 739 C C . GLU A 1 88 ? -21.639 -0.872 28.284 1.00 89.38 88 GLU A C 1
ATOM 741 O O . GLU A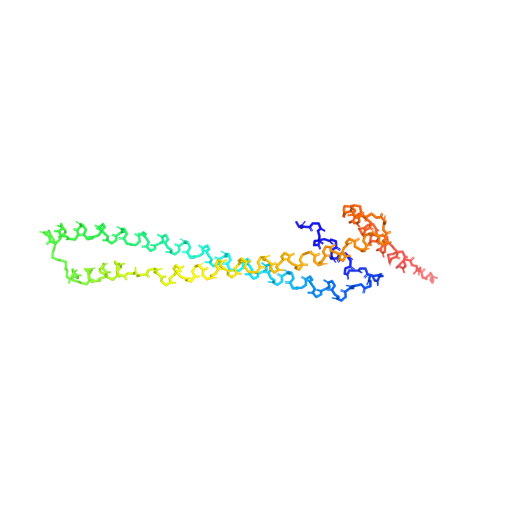 1 88 ? -21.299 -1.763 27.510 1.00 89.38 88 GLU A O 1
ATOM 746 N N . THR A 1 89 ? -21.924 0.355 27.841 1.00 91.50 89 THR A N 1
ATOM 747 C CA . THR A 1 89 ? -21.807 0.727 26.422 1.00 91.50 89 THR A CA 1
ATOM 748 C C . THR A 1 89 ? -20.354 0.635 25.948 1.00 91.50 89 THR A C 1
ATOM 750 O O . THR A 1 89 ? -20.101 0.120 24.863 1.00 91.50 89 THR A O 1
ATOM 753 N N . VAL A 1 90 ? -19.395 1.077 26.769 1.00 91.38 90 VAL A N 1
ATOM 754 C CA . VAL A 1 90 ? -17.957 0.992 26.465 1.00 91.38 90 VAL A CA 1
ATOM 755 C C . VAL A 1 90 ? -17.475 -0.457 26.338 1.00 91.38 90 VAL A C 1
ATOM 757 O O . VAL A 1 90 ? -16.690 -0.767 25.441 1.00 91.38 90 VAL A O 1
ATOM 760 N N . ASP A 1 91 ? -17.944 -1.356 27.202 1.00 87.50 91 ASP A N 1
ATOM 761 C CA . ASP A 1 91 ? -17.562 -2.775 27.140 1.00 87.50 91 ASP A CA 1
ATOM 762 C C . ASP A 1 91 ? -18.012 -3.440 25.846 1.00 87.50 91 ASP A C 1
ATOM 764 O O . ASP A 1 91 ? -17.295 -4.264 25.277 1.00 87.50 91 ASP A O 1
ATOM 768 N N . ASN A 1 92 ? -19.204 -3.053 25.393 1.00 91.00 92 ASN A N 1
ATOM 769 C CA . ASN A 1 92 ? -19.862 -3.605 24.221 1.00 91.00 92 ASN A CA 1
ATOM 770 C C . ASN A 1 92 ? -19.364 -2.995 22.903 1.00 91.00 92 ASN A C 1
ATOM 772 O O . ASN A 1 92 ? -19.897 -3.340 21.850 1.00 91.00 92 ASN A O 1
ATOM 776 N N . ILE A 1 93 ? -18.353 -2.116 22.929 1.00 90.06 93 ILE A N 1
ATOM 777 C CA . ILE A 1 93 ? -17.681 -1.664 21.705 1.00 90.06 93 ILE A CA 1
ATOM 778 C C . ILE A 1 93 ? -17.048 -2.887 21.031 1.00 90.06 93 ILE A C 1
ATOM 780 O O . ILE A 1 93 ? -16.053 -3.432 21.523 1.00 90.06 93 ILE A O 1
ATOM 784 N N . ASP A 1 94 ? -17.625 -3.318 19.911 1.00 86.88 94 ASP A N 1
ATOM 785 C CA . ASP A 1 94 ? -17.077 -4.372 19.061 1.00 86.88 94 ASP A CA 1
ATOM 786 C C . ASP A 1 94 ? -16.114 -3.762 18.035 1.00 86.88 94 ASP A C 1
ATOM 788 O O . ASP A 1 94 ? -16.416 -2.753 17.401 1.00 86.88 94 ASP A O 1
ATOM 792 N N . THR A 1 95 ? -14.943 -4.374 17.886 1.00 87.12 95 THR A N 1
ATOM 793 C CA . THR A 1 95 ? -13.909 -3.965 16.927 1.00 87.12 95 THR A CA 1
ATOM 794 C C . THR A 1 95 ? -13.740 -4.972 15.790 1.00 87.12 95 THR A C 1
ATOM 796 O O . THR A 1 95 ? -12.890 -4.775 14.929 1.00 87.12 95 THR A O 1
ATOM 799 N N . LYS A 1 96 ? -14.558 -6.033 15.722 1.00 89.31 96 LYS A N 1
ATOM 800 C CA . LYS A 1 96 ? -14.471 -7.048 14.655 1.00 89.31 96 LYS A CA 1
ATOM 801 C C . LYS A 1 96 ? -14.660 -6.479 13.254 1.00 89.31 96 LYS A C 1
ATOM 803 O O . LYS A 1 96 ? -13.959 -6.894 12.333 1.00 89.31 96 LYS A O 1
ATOM 808 N N . GLU A 1 97 ? -15.601 -5.554 13.085 1.00 87.50 97 GLU A N 1
ATOM 809 C CA . GLU A 1 97 ? -15.817 -4.888 11.796 1.00 87.50 97 GLU A CA 1
ATOM 810 C C . GLU A 1 97 ? -14.604 -4.028 11.418 1.00 87.50 97 GLU A C 1
ATOM 812 O O . GLU A 1 97 ? -14.167 -4.065 10.272 1.00 87.50 97 GLU A O 1
ATOM 817 N N . LEU A 1 98 ? -13.990 -3.343 12.393 1.00 87.81 98 LEU A N 1
ATOM 818 C CA . LEU A 1 98 ? -12.760 -2.574 12.177 1.00 87.81 98 LEU A CA 1
ATOM 819 C C . LEU A 1 98 ? -11.587 -3.474 11.774 1.00 87.81 98 LEU A C 1
ATOM 821 O O . LEU A 1 98 ? -10.859 -3.139 10.847 1.00 87.81 98 LEU A O 1
ATOM 825 N N . GLU A 1 99 ? -11.425 -4.630 12.419 1.00 89.69 99 GLU A N 1
ATOM 826 C CA . GLU A 1 99 ? -10.363 -5.583 12.077 1.00 89.69 99 GLU A CA 1
ATOM 827 C C . GLU A 1 99 ? -10.579 -6.206 10.689 1.00 89.69 99 GLU A C 1
ATOM 829 O O . GLU A 1 99 ? -9.627 -6.412 9.938 1.00 89.69 99 GLU A O 1
ATOM 834 N N . SER A 1 100 ? -11.836 -6.453 10.311 1.00 93.75 100 SER A N 1
ATOM 835 C CA . SER A 1 100 ? -12.175 -6.941 8.968 1.00 93.75 100 SER A CA 1
ATOM 836 C C . SER A 1 100 ? -11.810 -5.906 7.900 1.00 93.75 100 SER A C 1
ATOM 838 O O . SER A 1 100 ? -11.135 -6.244 6.931 1.00 93.75 100 SER A O 1
ATOM 840 N N . LEU A 1 101 ? -12.162 -4.633 8.122 1.00 93.62 101 LEU A N 1
ATOM 841 C CA . LEU A 1 101 ? -11.768 -3.525 7.244 1.00 93.62 101 LEU A CA 1
ATOM 842 C C . LEU A 1 101 ? -10.244 -3.361 7.177 1.00 93.62 101 LEU A C 1
ATOM 844 O O . LEU A 1 101 ? -9.689 -3.171 6.098 1.00 93.62 101 LEU A O 1
ATOM 848 N N . ARG A 1 102 ? -9.544 -3.489 8.312 1.00 94.50 102 ARG A N 1
ATOM 849 C CA . ARG A 1 102 ? -8.075 -3.458 8.357 1.00 94.50 102 ARG A CA 1
ATOM 850 C C . ARG A 1 102 ? -7.473 -4.548 7.471 1.00 94.50 102 ARG A C 1
ATOM 852 O O . ARG A 1 102 ? -6.498 -4.298 6.763 1.00 94.50 102 ARG A O 1
ATOM 859 N N . TRP A 1 103 ? -8.030 -5.757 7.504 1.00 96.31 103 TRP A N 1
ATOM 860 C CA . TRP A 1 103 ? -7.569 -6.859 6.663 1.00 96.31 103 TRP A CA 1
ATOM 861 C C . TRP A 1 103 ? -7.812 -6.591 5.171 1.00 96.31 103 TRP A C 1
ATOM 863 O O . TRP A 1 103 ? -6.917 -6.824 4.360 1.00 96.31 103 TRP A O 1
ATOM 873 N N . GLU A 1 104 ? -8.978 -6.049 4.814 1.00 97.12 104 GLU A N 1
ATOM 874 C CA . GLU A 1 104 ? -9.302 -5.660 3.435 1.00 97.12 104 GLU A CA 1
ATOM 875 C C . GLU A 1 104 ? -8.333 -4.603 2.894 1.00 97.12 104 GLU A C 1
ATOM 877 O O . GLU A 1 104 ? -7.775 -4.792 1.814 1.00 97.12 104 GLU A O 1
ATOM 882 N N . ILE A 1 105 ? -8.052 -3.554 3.673 1.00 97.50 105 ILE A N 1
ATOM 883 C CA . ILE A 1 105 ? -7.099 -2.501 3.293 1.00 97.50 105 ILE A CA 1
ATOM 884 C C . ILE A 1 105 ? -5.691 -3.078 3.097 1.00 97.50 105 ILE A C 1
ATOM 886 O O . ILE A 1 105 ? -5.025 -2.761 2.115 1.00 97.50 105 ILE A O 1
ATOM 890 N N . ASN A 1 106 ? -5.229 -3.955 3.996 1.00 97.75 106 ASN A N 1
ATOM 891 C CA . ASN A 1 106 ? -3.919 -4.600 3.846 1.00 97.75 106 ASN A CA 1
ATOM 892 C C . ASN A 1 106 ? -3.829 -5.424 2.557 1.00 97.75 106 ASN A C 1
ATOM 894 O O . ASN A 1 106 ? -2.817 -5.372 1.858 1.00 97.75 106 ASN A O 1
ATOM 898 N N . LYS A 1 107 ? -4.890 -6.166 2.232 1.00 98.06 107 LYS A N 1
ATOM 899 C CA . LYS A 1 107 ? -4.957 -6.942 0.996 1.00 98.06 107 LYS A CA 1
ATOM 900 C C . LYS A 1 107 ? -4.938 -6.034 -0.239 1.00 98.06 107 LYS A C 1
ATOM 902 O O . LYS A 1 107 ? -4.236 -6.329 -1.200 1.00 98.06 107 LYS A O 1
ATOM 907 N N . GLU A 1 108 ? -5.665 -4.922 -0.209 1.00 98.31 108 GLU A N 1
ATOM 908 C CA . GLU A 1 108 ? -5.664 -3.941 -1.298 1.00 98.31 108 GLU A CA 1
ATOM 909 C C . GLU A 1 108 ? -4.275 -3.311 -1.495 1.00 98.31 108 GLU A C 1
ATOM 911 O O . GLU A 1 108 ? -3.791 -3.218 -2.623 1.00 98.31 108 GLU A O 1
ATOM 916 N N . ILE A 1 109 ? -3.574 -2.969 -0.408 1.00 98.31 109 ILE A N 1
ATOM 917 C CA . ILE A 1 109 ? -2.179 -2.504 -0.458 1.00 98.31 109 ILE A CA 1
ATOM 918 C C . ILE A 1 109 ? -1.263 -3.561 -1.092 1.00 98.31 109 ILE A C 1
ATOM 920 O O . ILE A 1 109 ? -0.382 -3.212 -1.881 1.00 98.31 109 ILE A O 1
ATOM 924 N N . GLU A 1 110 ? -1.437 -4.843 -0.768 1.00 98.19 110 GLU A N 1
ATOM 925 C CA . GLU A 1 110 ? -0.653 -5.935 -1.360 1.00 98.19 110 GLU A CA 1
ATOM 926 C C . GLU A 1 110 ? -0.874 -6.023 -2.881 1.00 98.19 110 GLU A C 1
ATOM 928 O O . GLU A 1 110 ? 0.089 -6.003 -3.653 1.00 98.19 110 GLU A O 1
ATOM 933 N N . GLU A 1 111 ? -2.133 -6.006 -3.325 1.00 98.44 111 GLU A N 1
ATOM 934 C CA . GLU A 1 111 ? -2.498 -6.027 -4.747 1.00 98.44 111 GLU A CA 1
ATOM 935 C C . GLU A 1 111 ? -1.960 -4.793 -5.502 1.00 98.44 111 GLU A C 1
ATOM 937 O O . GLU A 1 111 ? -1.420 -4.905 -6.610 1.00 98.44 111 GLU A O 1
ATOM 942 N N . LEU A 1 112 ? -2.044 -3.604 -4.894 1.00 98.50 112 LEU A N 1
ATOM 943 C CA . LEU A 1 112 ? -1.490 -2.371 -5.456 1.00 98.50 112 LEU A CA 1
ATOM 944 C C . LEU A 1 112 ? 0.040 -2.406 -5.530 1.00 98.50 112 LEU A C 1
ATOM 946 O O . LEU A 1 112 ? 0.610 -1.905 -6.500 1.00 98.50 112 LEU A O 1
ATOM 950 N N . ASN A 1 113 ? 0.720 -3.016 -4.558 1.00 98.12 113 ASN A N 1
ATOM 951 C CA . ASN A 1 113 ? 2.173 -3.187 -4.590 1.00 98.12 113 ASN A CA 1
ATOM 952 C C . ASN A 1 113 ? 2.618 -4.117 -5.726 1.00 98.12 113 ASN A C 1
ATOM 954 O O . ASN A 1 113 ? 3.583 -3.810 -6.435 1.00 98.12 113 ASN A O 1
ATOM 958 N N . ASP A 1 114 ? 1.896 -5.213 -5.960 1.00 98.25 114 ASP A N 1
ATOM 959 C CA . ASP A 1 114 ? 2.148 -6.104 -7.097 1.00 98.25 114 ASP A CA 1
ATOM 960 C C . ASP A 1 114 ? 1.924 -5.396 -8.439 1.00 98.25 114 ASP A C 1
ATOM 962 O O . ASP A 1 114 ? 2.734 -5.509 -9.376 1.00 98.25 114 ASP A O 1
ATOM 966 N N . LYS A 1 115 ? 0.868 -4.582 -8.522 1.00 98.19 115 LYS A N 1
ATOM 967 C CA . LYS A 1 115 ? 0.620 -3.714 -9.673 1.00 98.19 115 LYS A CA 1
ATOM 968 C C . LYS A 1 115 ? 1.760 -2.711 -9.877 1.00 98.19 115 LYS A C 1
ATOM 970 O O . LYS A 1 115 ? 2.294 -2.602 -10.983 1.00 98.19 115 LYS A O 1
ATOM 975 N N . LEU A 1 116 ? 2.181 -2.015 -8.821 1.00 97.56 116 LEU A N 1
ATOM 976 C CA . LEU A 1 116 ? 3.262 -1.028 -8.860 1.00 97.56 116 LEU A CA 1
ATOM 977 C C . LEU A 1 116 ? 4.580 -1.660 -9.323 1.00 97.56 116 LEU A C 1
ATOM 979 O O . LEU A 1 116 ? 5.303 -1.077 -10.133 1.00 97.56 116 LEU A O 1
ATOM 983 N N . LYS A 1 117 ? 4.876 -2.874 -8.851 1.00 97.00 117 LYS A N 1
ATOM 984 C CA . LYS A 1 117 ? 6.041 -3.662 -9.268 1.00 97.00 117 LYS A CA 1
ATOM 985 C C . LYS A 1 117 ? 5.993 -4.003 -10.755 1.00 97.00 117 LYS A C 1
ATOM 987 O O . LYS A 1 117 ? 7.012 -3.884 -11.435 1.00 97.00 117 LYS A O 1
ATOM 992 N N . THR A 1 118 ? 4.827 -4.383 -11.268 1.00 98.00 118 THR A N 1
ATOM 993 C CA . THR A 1 118 ? 4.627 -4.663 -12.698 1.00 98.00 118 THR A CA 1
ATOM 994 C C . THR A 1 118 ? 4.896 -3.417 -13.541 1.00 98.00 118 THR A C 1
ATOM 996 O O . THR A 1 118 ? 5.750 -3.453 -14.427 1.00 98.00 118 THR A O 1
ATOM 999 N N . ILE A 1 119 ? 4.284 -2.283 -13.184 1.00 97.62 119 ILE A N 1
ATOM 1000 C CA . ILE A 1 119 ? 4.504 -0.996 -13.863 1.00 97.62 119 ILE A CA 1
ATOM 1001 C C . ILE A 1 119 ? 5.986 -0.598 -13.815 1.00 97.62 119 ILE A C 1
ATOM 1003 O O . ILE A 1 119 ? 6.567 -0.191 -14.822 1.00 97.62 119 ILE A O 1
ATOM 1007 N N . ARG A 1 120 ? 6.634 -0.749 -12.653 1.00 95.69 120 ARG A N 1
ATOM 1008 C CA . ARG A 1 120 ? 8.061 -0.447 -12.476 1.00 95.69 120 ARG A CA 1
ATOM 1009 C C . ARG A 1 120 ? 8.942 -1.292 -13.396 1.00 95.69 120 ARG A C 1
ATOM 1011 O O . ARG A 1 120 ? 9.893 -0.759 -13.964 1.00 95.69 120 ARG A O 1
ATOM 1018 N N . ASN A 1 121 ? 8.638 -2.577 -13.559 1.00 96.25 121 ASN A N 1
ATOM 1019 C CA . ASN A 1 121 ? 9.382 -3.456 -14.460 1.00 96.25 121 ASN A CA 1
ATOM 1020 C C . ASN A 1 121 ? 9.225 -3.034 -15.926 1.00 96.25 121 ASN A C 1
ATOM 1022 O O . ASN A 1 121 ? 10.208 -3.034 -16.665 1.00 96.25 121 ASN A O 1
ATOM 1026 N N . GLU A 1 122 ? 8.027 -2.619 -16.338 1.00 97.38 122 GLU A N 1
ATOM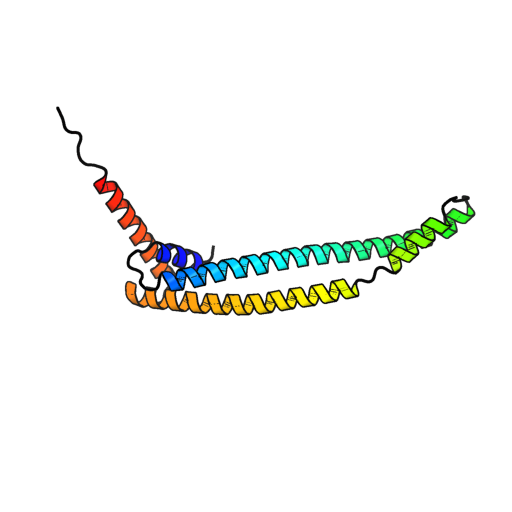 1027 C CA . GLU A 1 122 ? 7.794 -2.101 -17.691 1.00 97.38 122 GLU A CA 1
ATOM 1028 C C . GLU A 1 122 ? 8.550 -0.794 -17.951 1.00 97.38 122 GLU A C 1
ATOM 1030 O O . GLU A 1 122 ? 9.225 -0.662 -18.974 1.00 97.38 122 GLU A O 1
ATOM 1035 N N . ILE A 1 123 ? 8.503 0.147 -17.002 1.00 96.81 123 ILE A N 1
ATOM 1036 C CA . ILE A 1 123 ? 9.295 1.384 -17.054 1.00 96.81 123 ILE A CA 1
ATOM 1037 C C . ILE A 1 123 ? 10.784 1.049 -17.168 1.00 96.81 123 ILE A C 1
ATOM 1039 O O . ILE A 1 123 ? 11.488 1.613 -18.005 1.00 96.81 123 ILE A O 1
ATOM 1043 N N . MET A 1 124 ? 11.269 0.117 -16.348 1.00 95.50 124 MET A N 1
ATOM 1044 C CA . MET A 1 124 ? 12.673 -0.281 -16.333 1.00 95.50 124 MET A CA 1
ATOM 1045 C C . MET A 1 124 ? 13.104 -0.905 -17.665 1.00 95.50 124 MET A C 1
ATOM 1047 O O . MET A 1 124 ? 14.185 -0.595 -18.156 1.00 95.50 124 MET A O 1
ATOM 1051 N N . ALA A 1 125 ? 12.257 -1.726 -18.291 1.00 95.50 125 ALA A N 1
ATOM 1052 C CA . ALA A 1 125 ? 12.535 -2.292 -19.608 1.00 95.50 125 ALA A CA 1
ATOM 1053 C C . ALA A 1 125 ? 12.692 -1.199 -20.678 1.00 95.50 125 ALA A C 1
ATOM 1055 O O . ALA A 1 125 ? 13.634 -1.244 -21.467 1.00 95.50 125 ALA A O 1
ATOM 1056 N N . ILE A 1 126 ? 11.817 -0.185 -20.670 1.00 95.88 126 ILE A N 1
ATOM 1057 C CA . ILE A 1 126 ? 11.922 0.971 -21.574 1.00 95.88 126 ILE A CA 1
ATOM 1058 C C . ILE A 1 126 ? 13.235 1.723 -21.331 1.00 95.88 126 ILE A C 1
ATOM 1060 O O . ILE A 1 126 ? 13.976 1.998 -22.272 1.00 95.88 126 ILE A O 1
ATOM 1064 N N . VAL A 1 127 ? 13.550 2.017 -20.067 1.00 94.56 127 VAL A N 1
ATOM 1065 C CA . VAL A 1 127 ? 14.772 2.739 -19.690 1.00 94.56 127 VAL A CA 1
ATOM 1066 C C . VAL A 1 127 ? 16.033 1.987 -20.125 1.00 94.56 127 VAL A C 1
ATOM 1068 O O . VAL A 1 127 ? 16.945 2.602 -20.669 1.00 94.56 127 VAL A O 1
ATOM 1071 N N . VAL A 1 128 ? 16.087 0.670 -19.914 1.00 94.69 128 VAL A N 1
ATOM 1072 C CA . VAL A 1 128 ? 17.235 -0.166 -20.304 1.00 94.69 128 VAL A CA 1
ATOM 1073 C C . VAL A 1 128 ? 17.373 -0.251 -21.822 1.00 94.69 128 VAL A C 1
ATOM 1075 O O . VAL A 1 128 ? 18.483 -0.158 -22.342 1.00 94.69 128 VAL A O 1
ATOM 1078 N N . ASN A 1 129 ? 16.269 -0.395 -22.556 1.00 94.50 129 ASN A N 1
ATOM 1079 C CA . ASN A 1 129 ? 16.315 -0.403 -24.018 1.00 94.50 129 ASN A CA 1
ATOM 1080 C C . ASN A 1 129 ? 16.839 0.929 -24.563 1.00 94.50 129 ASN A C 1
ATOM 1082 O O . ASN A 1 129 ? 17.685 0.947 -25.460 1.00 94.50 129 ASN A O 1
ATOM 1086 N N . GLU A 1 130 ? 16.394 2.040 -23.979 1.00 94.25 130 GLU A N 1
ATOM 1087 C CA . GLU A 1 130 ? 16.865 3.363 -24.369 1.00 94.25 130 GLU A CA 1
ATOM 1088 C C . GLU A 1 130 ? 18.343 3.575 -24.007 1.00 94.25 130 GLU A C 1
ATOM 1090 O O . GLU A 1 130 ? 19.111 4.093 -24.821 1.00 94.25 130 GLU A O 1
ATOM 1095 N N . SER A 1 131 ? 18.792 3.114 -22.835 1.00 94.19 131 SER A N 1
ATOM 1096 C CA . SER A 1 131 ? 20.203 3.219 -22.451 1.00 94.19 131 SER A CA 1
ATOM 1097 C C . SER A 1 131 ? 21.106 2.396 -23.373 1.00 94.19 131 SER A C 1
ATOM 1099 O O . SER A 1 131 ? 22.148 2.877 -23.822 1.00 94.19 131 SER A O 1
ATOM 1101 N N . LEU A 1 132 ? 20.691 1.180 -23.734 1.00 94.25 132 LEU A N 1
ATOM 1102 C CA . LEU A 1 132 ? 21.405 0.348 -24.701 1.00 94.25 132 LEU A CA 1
ATOM 1103 C C . LEU A 1 132 ? 21.469 1.018 -26.080 1.00 94.25 132 LEU A C 1
ATOM 1105 O O . LEU A 1 132 ? 22.513 0.972 -26.729 1.00 94.25 132 LEU A O 1
ATOM 1109 N N . SER A 1 133 ? 20.396 1.688 -26.503 1.00 92.88 133 SER A N 1
ATOM 1110 C CA . SER A 1 133 ? 20.347 2.425 -27.771 1.00 92.88 133 SER A CA 1
ATOM 1111 C C . SER A 1 133 ? 21.307 3.624 -27.791 1.00 92.88 133 SER A C 1
ATOM 1113 O O . SER A 1 133 ? 22.065 3.803 -28.747 1.00 92.88 133 SER A O 1
ATOM 1115 N N . LYS A 1 134 ? 21.323 4.430 -26.721 1.00 91.56 134 LYS A N 1
ATOM 1116 C CA . LYS A 1 134 ? 22.065 5.703 -26.674 1.00 91.56 134 LYS A CA 1
ATOM 1117 C C . LYS A 1 134 ? 23.522 5.555 -26.244 1.00 91.56 134 LYS A C 1
ATOM 1119 O O . LYS A 1 134 ? 24.387 6.223 -26.805 1.00 91.56 134 LYS A O 1
ATOM 1124 N N . ILE A 1 135 ? 23.799 4.700 -25.257 1.00 93.38 135 ILE A N 1
ATOM 1125 C CA . ILE A 1 135 ? 25.130 4.568 -24.641 1.00 93.38 135 ILE A CA 1
ATOM 1126 C C . ILE A 1 135 ? 25.710 3.149 -24.711 1.00 93.38 135 ILE A C 1
ATOM 1128 O O . ILE A 1 135 ? 26.808 2.922 -24.212 1.00 93.38 135 ILE A O 1
ATOM 1132 N N . ARG A 1 136 ? 25.007 2.188 -25.335 1.00 93.44 136 ARG A N 1
ATOM 1133 C CA . ARG A 1 136 ? 25.434 0.774 -25.468 1.00 93.44 136 ARG A CA 1
ATOM 1134 C C . ARG A 1 136 ? 25.733 0.079 -24.136 1.00 93.44 136 ARG A C 1
ATOM 1136 O O . ARG A 1 136 ? 26.497 -0.881 -24.089 1.00 93.44 136 ARG A O 1
ATOM 1143 N N . SER A 1 137 ? 25.111 0.554 -23.064 1.00 91.88 137 SER A N 1
ATOM 1144 C CA . SER A 1 137 ? 25.289 0.068 -21.698 1.00 91.88 137 SER A CA 1
ATOM 1145 C C . SER A 1 137 ? 23.930 0.037 -21.004 1.00 91.88 137 SER A C 1
ATOM 1147 O O . SER A 1 137 ? 23.094 0.917 -21.215 1.00 91.88 137 SER A O 1
ATOM 1149 N N . SER A 1 138 ? 23.692 -0.985 -20.182 1.00 90.62 138 SER A N 1
ATOM 1150 C CA . SER A 1 138 ? 22.529 -1.066 -19.287 1.00 90.62 138 SER A CA 1
ATOM 1151 C C . SER A 1 138 ? 22.793 -0.405 -17.927 1.00 90.62 138 SER A C 1
ATOM 1153 O O . SER A 1 138 ? 21.968 -0.513 -17.019 1.00 90.62 138 SER A O 1
ATOM 1155 N N . ASN A 1 139 ? 23.956 0.234 -17.747 1.00 92.94 139 ASN A N 1
ATOM 1156 C CA . ASN A 1 139 ? 24.298 0.936 -16.518 1.00 92.94 139 ASN A CA 1
ATOM 1157 C C . ASN A 1 139 ? 23.471 2.226 -16.394 1.00 92.94 139 ASN A C 1
ATOM 1159 O O . ASN A 1 139 ? 23.690 3.206 -17.108 1.00 92.94 139 ASN A O 1
ATOM 1163 N N . LEU A 1 140 ? 22.527 2.230 -15.451 1.00 91.25 140 LEU A N 1
ATOM 1164 C CA . LEU A 1 140 ? 21.630 3.360 -15.223 1.00 91.25 140 LEU A CA 1
ATOM 1165 C C . LEU A 1 140 ? 22.344 4.629 -14.748 1.00 91.25 140 LEU A C 1
ATOM 1167 O O . LEU A 1 140 ? 21.865 5.721 -15.032 1.00 91.25 140 LEU A O 1
ATOM 1171 N N . GLU A 1 141 ? 23.459 4.517 -14.025 1.00 92.75 141 GLU A N 1
ATOM 1172 C CA . GLU A 1 141 ? 24.187 5.696 -13.540 1.00 92.75 141 GLU A CA 1
ATOM 1173 C C . GLU A 1 141 ? 24.926 6.401 -14.676 1.00 92.75 141 GLU A C 1
ATOM 1175 O O . GLU A 1 141 ? 24.909 7.629 -14.767 1.00 92.75 141 GLU A O 1
ATOM 1180 N N . GLU A 1 142 ? 25.546 5.628 -15.570 1.00 92.06 142 GLU A N 1
ATOM 1181 C CA . GLU A 1 142 ? 26.135 6.152 -16.807 1.00 92.06 142 GLU A CA 1
ATOM 1182 C C . GLU A 1 142 ? 25.062 6.801 -17.677 1.00 92.06 142 GLU A C 1
ATOM 1184 O O . GLU A 1 142 ? 25.262 7.898 -18.201 1.00 92.06 142 GLU A O 1
ATOM 1189 N N . PHE A 1 143 ? 23.900 6.155 -17.781 1.00 94.50 143 PHE A N 1
ATOM 1190 C CA . PHE A 1 143 ? 22.796 6.679 -18.568 1.00 94.50 143 PHE A CA 1
ATOM 1191 C C . PHE A 1 143 ? 22.200 7.959 -17.980 1.00 94.50 143 PHE A C 1
ATOM 1193 O O . PHE A 1 143 ? 21.924 8.904 -18.717 1.00 94.50 143 PHE A O 1
ATOM 1200 N N . LEU A 1 144 ? 22.065 8.034 -16.655 1.00 92.94 144 LEU A N 1
ATOM 1201 C CA . LEU A 1 144 ? 21.634 9.247 -15.970 1.00 92.94 144 LEU A CA 1
ATOM 1202 C C . LEU A 1 144 ? 22.595 10.408 -16.256 1.00 92.94 144 LEU A C 1
ATOM 1204 O O . LEU A 1 144 ? 22.142 11.465 -16.687 1.00 92.94 144 LEU A O 1
ATOM 1208 N N . LYS A 1 145 ? 23.911 10.192 -16.109 1.00 93.12 145 LYS A N 1
ATOM 1209 C CA . LYS A 1 145 ? 24.933 11.208 -16.423 1.00 93.12 145 LYS A CA 1
ATOM 1210 C C . LYS A 1 145 ? 24.866 11.654 -17.884 1.00 93.12 145 LYS A C 1
ATOM 1212 O O . LYS A 1 145 ? 24.965 12.842 -18.171 1.00 93.12 145 LYS A O 1
ATOM 1217 N N . TYR A 1 146 ? 24.671 10.716 -18.811 1.00 92.44 146 TYR A N 1
ATOM 1218 C CA . TYR A 1 146 ? 24.488 11.025 -20.230 1.00 92.44 146 TYR A CA 1
ATOM 1219 C C . TYR A 1 146 ? 23.282 11.947 -20.469 1.00 92.44 146 TYR A C 1
ATOM 1221 O O . TYR A 1 146 ? 23.403 12.955 -21.169 1.00 92.44 146 TYR A O 1
ATOM 1229 N N . LEU A 1 147 ? 22.131 11.640 -19.862 1.00 91.06 147 LEU A N 1
ATOM 1230 C CA . LEU A 1 147 ? 20.919 12.453 -19.993 1.00 91.06 147 LEU A CA 1
ATOM 1231 C C . LEU A 1 147 ? 21.066 13.836 -19.345 1.00 91.06 147 LEU A C 1
ATOM 1233 O O . LEU A 1 147 ? 20.581 14.824 -19.898 1.00 91.06 147 LEU A O 1
ATOM 1237 N N . GLU A 1 148 ? 21.736 13.919 -18.194 1.00 90.88 148 GLU A N 1
ATOM 1238 C CA . GLU A 1 148 ? 22.027 15.182 -17.506 1.00 90.88 148 GLU A CA 1
ATOM 1239 C C . GLU A 1 148 ? 22.937 16.082 -18.358 1.00 90.88 148 GLU A C 1
ATOM 1241 O O . GLU A 1 148 ? 22.569 17.225 -18.634 1.00 90.88 148 GLU A O 1
ATOM 1246 N N . ASN A 1 149 ? 24.038 15.543 -18.889 1.00 88.75 149 ASN A N 1
ATOM 1247 C CA . ASN A 1 149 ? 24.960 16.283 -19.757 1.00 88.75 149 ASN A CA 1
ATOM 1248 C C . ASN A 1 149 ? 24.277 16.774 -21.044 1.00 88.75 149 ASN A C 1
ATOM 1250 O O . ASN A 1 149 ? 24.455 17.918 -21.459 1.00 88.75 149 ASN A O 1
ATOM 1254 N N . ASN A 1 150 ? 23.444 15.936 -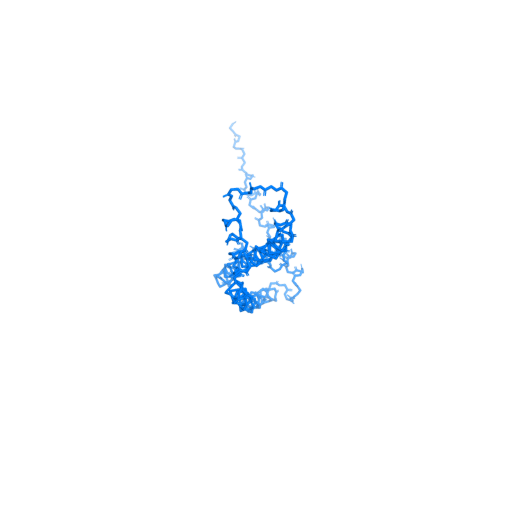21.670 1.00 82.81 150 ASN A N 1
ATOM 1255 C CA . ASN A 1 150 ? 22.690 16.330 -22.863 1.00 82.81 150 ASN A CA 1
ATOM 1256 C C . ASN A 1 150 ? 21.706 17.469 -22.587 1.00 82.81 150 ASN A C 1
ATOM 1258 O O . ASN A 1 150 ? 21.472 18.313 -23.453 1.00 82.81 150 ASN A O 1
ATOM 1262 N N . LYS A 1 151 ? 21.115 17.503 -21.391 1.00 79.06 151 LYS A N 1
ATOM 1263 C CA . LYS A 1 151 ? 20.222 18.587 -20.983 1.00 79.06 151 LYS A CA 1
ATOM 1264 C C . LYS A 1 151 ? 20.983 19.895 -20.771 1.00 79.06 151 LYS A C 1
ATOM 1266 O O . LYS A 1 151 ? 20.469 20.944 -21.152 1.00 79.06 151 LYS A O 1
ATOM 1271 N N . GLU A 1 152 ? 22.172 19.843 -20.175 1.00 72.69 152 GLU A N 1
ATOM 1272 C CA . GLU A 1 152 ? 23.024 21.022 -19.968 1.00 72.69 152 GLU A CA 1
ATOM 1273 C C . GLU A 1 152 ? 23.520 21.604 -21.293 1.00 72.69 152 GLU A C 1
ATOM 1275 O O . GLU A 1 152 ? 23.354 22.800 -21.526 1.00 72.69 152 GLU A O 1
ATOM 1280 N N . ASN A 1 153 ? 23.994 20.757 -22.210 1.00 65.69 153 ASN A N 1
ATOM 1281 C CA . ASN A 1 153 ? 24.428 21.184 -23.543 1.00 65.69 153 ASN A CA 1
ATOM 1282 C C . ASN A 1 153 ? 23.281 21.823 -24.345 1.00 65.69 153 ASN A C 1
ATOM 1284 O O . ASN A 1 153 ? 23.442 22.910 -24.892 1.00 65.69 153 ASN A O 1
ATOM 1288 N N . LYS A 1 154 ? 22.080 21.221 -24.323 1.00 63.72 154 LYS A N 1
ATOM 1289 C CA . LYS A 1 154 ? 20.879 21.796 -24.962 1.00 63.72 154 LYS A CA 1
ATOM 1290 C C . LYS A 1 154 ? 20.440 23.124 -24.322 1.00 63.72 154 LYS A C 1
ATOM 1292 O O . LYS A 1 154 ? 19.754 23.911 -24.967 1.00 63.72 154 LYS A O 1
ATOM 1297 N N . LYS A 1 155 ? 20.780 23.380 -23.052 1.00 64.94 155 LYS A N 1
ATOM 1298 C CA . LYS A 1 155 ? 20.471 24.646 -22.368 1.00 64.94 155 LYS A CA 1
ATOM 1299 C C . LYS A 1 155 ? 21.464 25.747 -22.752 1.00 64.94 155 LYS A C 1
ATOM 1301 O O . LYS A 1 155 ? 21.030 26.866 -22.998 1.00 64.94 155 LYS A O 1
ATOM 1306 N N . LEU A 1 156 ? 22.750 25.407 -22.853 1.00 58.47 156 LEU A N 1
ATOM 1307 C CA . LEU A 1 156 ? 23.814 26.316 -23.291 1.00 58.47 156 LEU A CA 1
ATOM 1308 C C . LEU A 1 156 ? 23.609 26.783 -24.739 1.00 58.47 156 LEU A C 1
ATOM 1310 O O . LEU A 1 156 ? 23.690 27.979 -24.994 1.00 58.47 156 LEU A O 1
ATOM 1314 N N . GLU A 1 157 ? 23.220 25.883 -25.651 1.00 56.47 157 GLU A N 1
ATOM 1315 C CA . GLU A 1 157 ? 22.892 26.252 -27.039 1.00 56.47 157 GLU A CA 1
ATOM 1316 C C . GLU A 1 157 ? 21.768 27.303 -27.107 1.00 56.47 157 GLU A C 1
ATOM 1318 O O . GLU A 1 157 ? 21.848 28.249 -27.879 1.00 56.47 157 GLU A O 1
ATOM 1323 N N . ILE A 1 158 ? 20.723 27.191 -26.279 1.00 59.25 158 ILE A N 1
ATOM 1324 C CA . ILE A 1 158 ? 19.591 28.140 -26.276 1.00 59.25 158 ILE A CA 1
ATOM 1325 C C . ILE A 1 158 ? 19.993 29.523 -25.745 1.00 59.25 158 ILE A C 1
ATOM 1327 O O . ILE A 1 158 ? 19.389 30.524 -26.140 1.00 59.25 158 ILE A O 1
ATOM 1331 N N . ASP A 1 159 ? 20.963 29.585 -24.835 1.00 57.69 159 ASP A N 1
ATOM 1332 C CA . ASP A 1 159 ? 21.416 30.841 -24.244 1.00 57.69 159 ASP A CA 1
ATOM 1333 C C . ASP A 1 159 ? 22.463 31.550 -25.133 1.00 57.69 159 ASP A C 1
ATOM 1335 O O . ASP A 1 159 ? 22.435 32.777 -25.198 1.00 57.69 159 ASP A O 1
ATOM 1339 N N . GLU A 1 160 ? 23.266 30.822 -25.924 1.00 53.12 160 GLU A N 1
ATOM 1340 C CA . GLU A 1 160 ? 24.147 31.409 -26.958 1.00 53.12 160 GLU A CA 1
ATOM 1341 C C . GLU A 1 160 ? 23.361 32.107 -28.088 1.00 53.12 160 GLU A C 1
ATOM 1343 O O . GLU A 1 160 ? 23.748 33.185 -28.531 1.00 53.12 160 GLU A O 1
ATOM 1348 N N . TYR A 1 161 ? 22.196 31.590 -28.504 1.00 52.16 161 TYR A N 1
ATOM 1349 C CA . TYR A 1 161 ? 21.352 32.251 -29.522 1.00 52.16 161 TYR A CA 1
ATOM 1350 C C . TYR A 1 161 ? 20.547 33.461 -29.006 1.00 52.16 161 TYR A C 1
ATOM 1352 O O . TYR A 1 161 ? 19.809 34.080 -29.777 1.00 52.16 161 TYR A O 1
ATOM 1360 N N . LYS A 1 162 ? 20.640 33.810 -27.715 1.00 55.06 162 LYS A N 1
ATOM 1361 C CA . LYS A 1 162 ? 20.019 35.030 -27.160 1.00 55.06 162 LYS A CA 1
ATOM 1362 C C . LYS A 1 162 ? 20.967 36.228 -27.123 1.00 55.06 162 LYS A C 1
ATOM 1364 O O . LYS A 1 162 ? 20.510 37.328 -26.808 1.00 55.06 162 LYS A O 1
ATOM 1369 N N . GLU A 1 163 ? 22.241 36.046 -27.460 1.00 55.03 163 GLU A N 1
ATOM 1370 C CA . GLU A 1 163 ? 23.237 37.117 -27.486 1.00 55.03 163 GLU A CA 1
ATOM 1371 C C . GLU A 1 163 ? 23.729 37.428 -28.909 1.00 55.03 163 GLU A C 1
ATOM 1373 O O . GLU A 1 163 ? 24.871 37.150 -29.228 1.00 55.03 163 GLU A O 1
ATOM 1378 N N . GLU A 1 164 ? 22.925 38.087 -29.754 1.00 51.94 164 GLU A N 1
ATOM 1379 C CA . GLU A 1 164 ? 23.452 38.885 -30.883 1.00 51.94 164 GLU A CA 1
ATOM 1380 C C . GLU A 1 164 ? 22.508 40.057 -31.243 1.00 51.94 164 GLU A C 1
ATOM 1382 O O . GLU A 1 164 ? 21.297 39.970 -31.039 1.00 51.94 164 GLU A O 1
ATOM 1387 N N . PRO A 1 165 ? 23.008 41.143 -31.863 1.00 49.97 165 PRO A N 1
ATOM 1388 C CA . PRO A 1 165 ? 23.877 42.179 -31.315 1.00 49.97 165 PRO A CA 1
ATOM 1389 C C . PRO A 1 165 ? 23.085 43.485 -31.084 1.00 49.97 165 PRO A C 1
ATOM 1391 O O . PRO A 1 165 ? 22.089 43.766 -31.752 1.00 49.97 165 PRO A O 1
ATOM 1394 N N . LYS A 1 166 ? 23.549 44.354 -30.174 1.00 54.06 166 LYS A N 1
ATOM 1395 C CA . LYS A 1 166 ? 23.064 45.745 -30.148 1.00 54.06 166 LYS A CA 1
ATOM 1396 C C . LYS A 1 166 ? 23.415 46.393 -31.486 1.00 54.06 166 LYS A C 1
ATOM 1398 O O . LYS A 1 166 ? 24.592 46.609 -31.766 1.00 54.06 166 LYS A O 1
ATOM 1403 N N . VAL A 1 167 ? 22.396 46.695 -32.288 1.00 50.16 167 VAL A N 1
ATOM 1404 C CA . VAL A 1 167 ? 22.522 47.597 -33.434 1.00 50.16 167 VAL A CA 1
ATOM 1405 C C . VAL A 1 167 ? 23.016 48.929 -32.876 1.00 50.16 167 VAL A C 1
ATOM 1407 O O . VAL A 1 167 ? 22.358 49.541 -32.034 1.00 50.16 167 VAL A O 1
ATOM 1410 N N . VAL A 1 168 ? 24.238 49.292 -33.251 1.00 53.53 168 VAL A N 1
ATOM 1411 C CA . VAL A 1 168 ? 24.820 50.601 -32.967 1.00 53.53 168 VAL A CA 1
ATOM 1412 C C . VAL A 1 168 ? 24.271 51.537 -34.036 1.00 53.53 168 VAL A C 1
ATOM 1414 O O . VAL A 1 168 ? 24.666 51.413 -35.195 1.00 53.53 168 VAL A O 1
ATOM 1417 N N . ASP A 1 169 ? 23.346 52.407 -33.640 1.00 55.97 169 ASP A N 1
ATOM 1418 C CA . ASP A 1 169 ? 23.020 53.636 -34.374 1.00 55.97 169 ASP A CA 1
ATOM 1419 C C . ASP A 1 169 ? 23.974 54.765 -33.953 1.00 55.97 169 ASP A C 1
ATOM 1421 O O . ASP A 1 169 ? 24.261 54.877 -32.733 1.00 55.97 169 ASP A O 1
#

pLDDT: mean 87.73, std 12.5, range [49.97, 98.5]

Foldseek 3Di:
DDLLLLLLVLLCVDPPRDCNVVSVVLVVLLVVLVVVLVVLVVVLVVLVVVVVVLVVLLVVLVVVVVCLVVVVVPDVDVCSVVSVVVSVVSVPPDCVVVVVVSVVSVVVSVVSVVVSVVSVVVSLVSSQVVCCVPPVDSDSVVSSVVSVVVVVVVVVVVVVVVDDDPDDD

Secondary structure (DSSP, 8-state):
--HHHHHHHHHHH-SS-TTHHHHHHHHHHHHHHHHHHHHHHHHHHHHHHHHHHHHHHHHHHHHHHHHHHHHTTT---TTHHHHHHHHHHHHT---HHHHHHHHHHHHHHHHHHHHHHHHHHHHHHHHHHHHHHHHS---HHHHHHHHHHHHHHHHHHHHHTT-------

Radius of gyration: 30.9 Å; chains: 1; bounding box: 54×61×85 Å

Sequence (169 aa):
MDNVERIVKLLLMDKDFNDKEKLRDLYKEYIKTKDEISYLENILEDFETLDTNINHIKRYSEIVKSLLPKLSKFTNIPIFVDIVKMLETVDNIDTKELESLRWEINKEIEELNDKLKTIRNEIMAIVVNESLSKIRSSNLEEFLKYLENNKENKKLEIDEYKEEPKVVD